Protein AF-A0A177AIR2-F1 (afdb_monomer_lite)

Sequence (170 aa):
MSTPKSEAASSDASSSKVISPISLAHIVFRTANLQRQIDFWTLFLGATVVFQNDIIAFLQYDDEHHRIAFIADASAQPEQGSSKGAGMHHVAFTFASLANLVEAYKQRKAFGVLPTCPDEAREFMQGELFRENPLGTDFDPEELDGKIRSGVEDSVLKKRVEIGPRVSSP

Organism: NCBI:txid655981

Radius of gyration: 24.99 Å; chains: 1; bounding box: 66×73×61 Å

InterPro domains:
  IPR00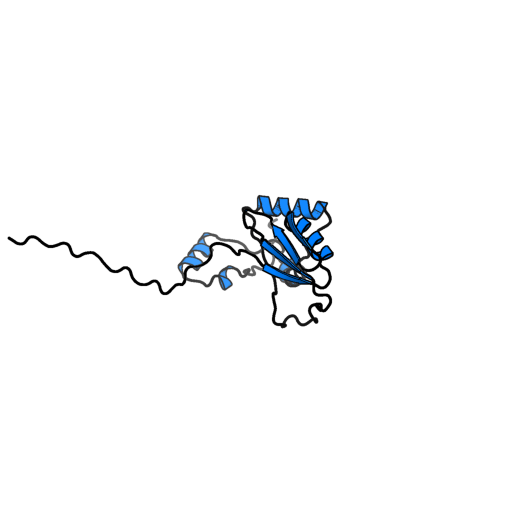4360 Glyoxalase/fosfomycin resistance/dioxygenase domain [PF00903] (24-113)
  IPR029068 Glyoxalase/Bleomycin resistance protein/Dihydroxybiphenyl dioxygenase [G3DSA:3.10.180.10] (13-128)
  IPR029068 Glyoxalase/Bleomycin resistance protein/Dihydroxybiphenyl dioxygenase [SSF54593] (20-118)
  IPR037523 Vicinal oxygen chelate (VOC), core domain [PS51819] (23-151)

Structure (mmCIF, N/CA/C/O backbone):
data_AF-A0A177AIR2-F1
#
_entry.id   AF-A0A177AIR2-F1
#
loop_
_atom_site.group_PDB
_atom_site.id
_atom_site.type_symbol
_atom_site.label_atom_id
_atom_site.label_alt_id
_atom_site.label_comp_id
_atom_site.label_asym_id
_atom_site.label_entity_id
_atom_site.label_seq_id
_atom_site.pdbx_PDB_ins_code
_atom_site.Cartn_x
_atom_site.Cartn_y
_atom_site.Cartn_z
_atom_site.occupancy
_atom_site.B_iso_or_equiv
_atom_site.auth_seq_id
_atom_site.auth_comp_id
_atom_site.auth_asym_id
_atom_site.auth_atom_id
_atom_site.pdbx_PDB_model_num
ATOM 1 N N . MET A 1 1 ? -43.738 56.580 -2.069 1.00 43.94 1 MET A N 1
ATOM 2 C CA . MET A 1 1 ? -43.743 55.170 -1.630 1.00 43.94 1 MET A CA 1
ATOM 3 C C . MET A 1 1 ? -42.571 54.488 -2.303 1.00 43.94 1 MET A C 1
ATOM 5 O O . MET A 1 1 ? -42.504 54.490 -3.525 1.00 43.94 1 MET A O 1
ATOM 9 N N . SER A 1 2 ? -41.607 54.050 -1.502 1.00 40.75 2 SER A N 1
ATOM 10 C CA . SER A 1 2 ? -40.336 53.476 -1.941 1.00 40.75 2 SER A CA 1
ATOM 11 C C . SER A 1 2 ? -40.510 52.008 -2.322 1.00 40.75 2 SER A C 1
ATOM 13 O O . SER A 1 2 ? -41.009 51.224 -1.521 1.00 40.75 2 SER A O 1
ATOM 15 N N . THR A 1 3 ? -40.058 51.624 -3.510 1.00 44.50 3 THR A N 1
ATOM 16 C CA . THR A 1 3 ? -39.737 50.229 -3.840 1.00 44.50 3 THR A CA 1
ATOM 17 C C . THR A 1 3 ? -38.259 49.989 -3.534 1.00 44.50 3 THR A C 1
ATOM 19 O O . THR A 1 3 ? -37.426 50.718 -4.082 1.00 44.50 3 THR A O 1
ATOM 22 N N . PRO A 1 4 ? -37.891 49.009 -2.691 1.00 47.19 4 PRO A N 1
ATOM 23 C CA . PRO A 1 4 ? -36.493 48.673 -2.480 1.00 47.19 4 PRO A CA 1
ATOM 24 C C . PRO A 1 4 ? -35.984 47.906 -3.702 1.00 47.19 4 PRO A C 1
ATOM 26 O O . PRO A 1 4 ? -36.575 46.912 -4.128 1.00 47.19 4 PRO A O 1
ATOM 29 N N . LYS A 1 5 ? -34.886 48.379 -4.293 1.00 46.44 5 LYS A N 1
ATOM 30 C CA . LYS A 1 5 ? -34.134 47.600 -5.273 1.00 46.44 5 LYS A CA 1
ATOM 31 C C . LYS A 1 5 ? -33.276 46.622 -4.475 1.00 46.44 5 LYS A C 1
ATOM 33 O O . LYS A 1 5 ? -32.413 47.051 -3.722 1.00 46.44 5 LYS A O 1
ATOM 38 N N . SER A 1 6 ? -33.603 45.341 -4.621 1.00 46.38 6 SER A N 1
ATOM 39 C CA . SER A 1 6 ? -32.867 44.168 -4.146 1.00 46.38 6 SER A CA 1
ATOM 40 C C . SER A 1 6 ? -31.357 44.414 -4.080 1.00 46.38 6 SER A C 1
ATOM 42 O O . SER A 1 6 ? -30.703 44.502 -5.121 1.00 46.38 6 SER A O 1
ATOM 44 N N . GLU A 1 7 ? -30.807 44.481 -2.869 1.00 44.19 7 GLU A N 1
ATOM 45 C CA . GLU A 1 7 ? -29.386 44.231 -2.644 1.00 44.19 7 GLU A CA 1
ATOM 46 C C . GLU A 1 7 ? -29.102 42.799 -3.100 1.00 44.19 7 GLU A C 1
ATOM 48 O O . GLU A 1 7 ? -29.677 41.838 -2.590 1.00 44.19 7 GLU A O 1
ATOM 53 N N . ALA A 1 8 ? -28.259 42.659 -4.122 1.00 46.94 8 ALA A N 1
ATOM 54 C CA . ALA A 1 8 ? -27.642 41.383 -4.424 1.00 46.94 8 ALA A CA 1
ATOM 55 C C . ALA A 1 8 ? -26.789 41.010 -3.208 1.00 46.94 8 ALA A C 1
ATOM 57 O O . ALA A 1 8 ? -25.821 41.699 -2.878 1.00 46.94 8 ALA A O 1
ATOM 58 N N . ALA A 1 9 ? -27.215 39.962 -2.511 1.00 46.25 9 ALA A N 1
ATOM 59 C CA . ALA A 1 9 ? -26.518 39.428 -1.364 1.00 46.25 9 ALA A CA 1
ATOM 60 C C . ALA A 1 9 ? -25.094 39.015 -1.756 1.00 46.25 9 ALA A C 1
ATOM 62 O O . ALA A 1 9 ? -24.893 38.209 -2.659 1.00 46.25 9 ALA A O 1
ATOM 63 N N . SER A 1 10 ? -24.153 39.606 -1.020 1.00 50.09 10 SER A N 1
ATOM 64 C CA . SER A 1 10 ? -22.951 38.989 -0.466 1.00 50.09 10 SER A CA 1
ATOM 65 C C . SER A 1 10 ? -22.068 38.203 -1.440 1.00 50.09 10 SER A C 1
ATOM 67 O O . SER A 1 10 ? -22.304 37.044 -1.765 1.00 50.09 10 SER A O 1
ATOM 69 N N . SER A 1 11 ? -20.962 38.849 -1.816 1.00 54.94 11 SER A N 1
ATOM 70 C CA . SER A 1 11 ? -19.721 38.177 -2.187 1.00 54.94 11 SER A CA 1
ATOM 71 C C . SER A 1 11 ? -19.320 37.220 -1.063 1.00 54.94 11 SER A C 1
ATOM 73 O O . SER A 1 11 ? -18.864 37.669 -0.005 1.00 54.94 11 SER A O 1
ATOM 75 N N . ASP A 1 12 ? -19.527 35.925 -1.281 1.00 55.97 12 ASP A N 1
ATOM 76 C CA . ASP A 1 12 ? -19.125 34.901 -0.328 1.00 55.97 12 ASP A CA 1
ATOM 77 C C . ASP A 1 12 ? -17.597 34.890 -0.215 1.00 55.97 12 ASP A C 1
ATOM 79 O O . ASP A 1 12 ? -16.869 35.004 -1.209 1.00 55.97 12 ASP A O 1
ATOM 83 N N . ALA A 1 13 ? -17.121 34.872 1.024 1.00 57.19 13 ALA A N 1
ATOM 84 C CA . ALA A 1 13 ? -15.739 35.133 1.372 1.00 57.19 13 ALA A CA 1
ATOM 85 C C . ALA A 1 13 ? -14.808 34.147 0.657 1.00 57.19 13 ALA A C 1
ATOM 87 O O . ALA A 1 13 ? -15.029 32.936 0.666 1.00 57.19 13 ALA A O 1
ATOM 88 N N . SER A 1 14 ? -13.731 34.663 0.062 1.00 61.34 14 SER A N 1
ATOM 89 C CA . SER A 1 14 ? -12.668 33.850 -0.518 1.00 61.34 14 SER A CA 1
ATOM 90 C C . SER A 1 14 ? -12.096 32.923 0.558 1.00 61.34 14 SER A C 1
ATOM 92 O O . SER A 1 14 ? -11.269 33.346 1.371 1.00 61.34 14 SER A O 1
ATOM 94 N N . SER A 1 15 ? -12.549 31.669 0.588 1.00 69.50 15 SER A N 1
ATOM 95 C CA . SER A 1 15 ? -11.932 30.626 1.397 1.00 69.50 15 SER A CA 1
ATOM 96 C C . SER A 1 15 ? -10.448 30.586 1.040 1.00 69.50 15 SER A C 1
ATOM 98 O O . SER A 1 15 ? -10.078 30.250 -0.083 1.00 69.50 15 SER A O 1
ATOM 100 N N . SER A 1 16 ? -9.587 30.960 1.988 1.00 84.75 16 SER A N 1
ATOM 101 C CA . SER A 1 16 ? -8.128 30.889 1.833 1.00 84.75 16 SER A CA 1
ATOM 102 C C . SER A 1 16 ? -7.628 29.445 1.742 1.00 84.75 16 SER A C 1
ATOM 104 O O . SER A 1 16 ? -6.458 29.203 1.440 1.00 84.75 16 SER A O 1
ATOM 106 N N . LYS A 1 17 ? -8.509 28.470 2.001 1.00 89.00 17 LYS A N 1
ATOM 107 C CA . LYS A 1 17 ? -8.205 27.052 1.914 1.00 89.00 17 LYS A CA 1
ATOM 108 C C . LYS A 1 17 ? -8.191 26.614 0.452 1.00 89.00 17 LYS A C 1
ATOM 110 O O . LYS A 1 17 ? -9.225 26.564 -0.211 1.00 89.00 17 LYS A O 1
ATOM 115 N N . VAL A 1 18 ? -7.012 26.204 -0.008 1.00 92.12 18 VAL A N 1
ATOM 116 C CA . VAL A 1 18 ? -6.852 25.463 -1.263 1.00 92.12 18 VAL A CA 1
ATOM 117 C C . VAL A 1 18 ? -7.672 24.169 -1.196 1.00 92.12 18 VAL A C 1
ATOM 119 O O . VAL A 1 18 ? -7.679 23.477 -0.174 1.00 92.12 18 VAL A O 1
ATOM 122 N N . ILE A 1 19 ? -8.372 23.846 -2.284 1.00 94.44 19 ILE A N 1
ATOM 123 C CA . ILE A 1 19 ? -9.214 22.648 -2.394 1.00 94.44 19 ILE A CA 1
ATOM 124 C C . ILE A 1 19 ? -8.370 21.397 -2.116 1.00 94.44 19 ILE A C 1
ATOM 126 O O . ILE A 1 19 ? -7.297 21.216 -2.690 1.00 94.44 19 ILE A O 1
ATOM 130 N N . SER A 1 20 ? -8.853 20.537 -1.220 1.00 95.31 20 SER A N 1
ATOM 131 C CA . SER A 1 20 ? -8.171 19.293 -0.857 1.00 95.31 20 SER A CA 1
ATOM 132 C C . SER A 1 20 ? -8.534 18.163 -1.830 1.00 95.31 20 SER A C 1
ATOM 134 O O . SER A 1 20 ? -9.696 18.071 -2.231 1.00 95.31 20 SER A O 1
ATOM 136 N N . PRO A 1 21 ? -7.586 17.278 -2.189 1.00 94.94 21 PRO A N 1
ATOM 137 C CA . PRO A 1 21 ? -7.915 16.049 -2.901 1.00 94.94 21 PRO A CA 1
ATOM 138 C C . PRO A 1 21 ? -8.759 15.125 -2.011 1.00 94.94 21 PRO A C 1
ATOM 140 O O . PRO A 1 21 ? -8.603 15.116 -0.790 1.00 94.94 21 PRO A O 1
ATOM 143 N N . ILE A 1 22 ? -9.637 14.329 -2.625 1.00 94.69 22 ILE A N 1
ATOM 144 C CA . ILE A 1 22 ? -10.490 13.360 -1.912 1.00 94.69 22 ILE A CA 1
ATOM 145 C C . ILE A 1 22 ? -9.791 12.015 -1.660 1.00 94.69 22 ILE A C 1
ATOM 147 O O . ILE A 1 22 ? -10.200 11.259 -0.784 1.00 94.69 22 ILE A O 1
ATOM 151 N N . SER A 1 23 ? -8.737 11.714 -2.422 1.00 92.31 23 SER A N 1
ATOM 152 C CA . SER A 1 23 ? -7.964 10.473 -2.347 1.00 92.31 23 SER A CA 1
ATOM 153 C C . SER A 1 23 ? -6.558 10.677 -2.909 1.00 92.31 23 SER A C 1
ATOM 155 O O . SER A 1 23 ? -6.333 11.565 -3.733 1.00 92.31 23 SER A O 1
ATOM 157 N N . LEU A 1 24 ? -5.617 9.824 -2.508 1.00 93.69 24 LEU A N 1
ATOM 158 C CA . LEU A 1 24 ? -4.280 9.779 -3.097 1.00 93.69 24 LEU A CA 1
ATOM 159 C C . LEU A 1 24 ? -4.325 9.030 -4.435 1.00 93.69 24 LEU A C 1
ATOM 161 O O . LEU A 1 24 ? -4.705 7.865 -4.455 1.00 93.69 24 LEU A O 1
ATOM 165 N N . ALA A 1 25 ? -3.926 9.676 -5.535 1.00 96.31 25 ALA A N 1
ATOM 166 C CA . ALA A 1 25 ? -3.938 9.057 -6.863 1.00 96.31 25 ALA A CA 1
ATOM 167 C C . ALA A 1 25 ? -2.927 7.907 -6.954 1.00 96.31 25 ALA A C 1
ATOM 169 O O . ALA A 1 25 ? -3.329 6.752 -7.020 1.00 96.31 25 ALA A O 1
ATOM 170 N N . HIS A 1 26 ? -1.627 8.202 -6.890 1.00 97.25 26 HIS A N 1
ATOM 171 C CA . HIS A 1 26 ? -0.591 7.178 -6.959 1.00 97.25 26 HIS A CA 1
ATOM 172 C C . HIS A 1 26 ? 0.671 7.547 -6.183 1.00 97.25 26 HIS A C 1
ATOM 174 O O . HIS A 1 26 ? 0.937 8.713 -5.890 1.00 97.25 26 HIS A O 1
ATOM 180 N N . ILE A 1 27 ? 1.467 6.522 -5.890 1.00 96.56 27 ILE A N 1
ATOM 181 C CA . ILE A 1 27 ? 2.831 6.627 -5.371 1.00 96.56 27 ILE A CA 1
ATOM 182 C C . ILE A 1 27 ? 3.789 5.897 -6.305 1.00 96.56 27 ILE A C 1
ATOM 184 O O . ILE A 1 27 ? 3.445 4.864 -6.880 1.00 96.56 27 ILE A O 1
ATOM 188 N N . VAL A 1 28 ? 5.003 6.421 -6.448 1.00 96.38 28 VAL A N 1
ATOM 189 C CA . VAL A 1 28 ? 6.031 5.831 -7.308 1.00 96.38 28 VAL A CA 1
ATOM 190 C C . VAL A 1 28 ? 7.254 5.511 -6.470 1.00 96.38 28 VAL A C 1
ATOM 192 O O . VAL A 1 28 ? 7.816 6.390 -5.818 1.00 96.38 28 VAL A O 1
ATOM 195 N N . PHE A 1 29 ? 7.681 4.257 -6.511 1.00 93.88 29 PHE A N 1
ATOM 196 C CA . PHE A 1 29 ? 8.910 3.809 -5.877 1.00 93.88 29 PHE A CA 1
ATOM 197 C C . PHE A 1 29 ? 10.003 3.591 -6.911 1.00 93.88 29 PHE A C 1
ATOM 199 O O . PHE A 1 29 ? 9.753 3.331 -8.086 1.00 93.88 29 PHE A O 1
ATOM 206 N N . ARG A 1 30 ? 11.241 3.634 -6.437 1.00 93.62 30 ARG A N 1
ATOM 207 C CA . ARG A 1 30 ? 12.425 3.244 -7.191 1.00 93.62 30 ARG A CA 1
ATOM 208 C C . ARG A 1 30 ? 13.006 1.983 -6.562 1.00 93.62 30 ARG A C 1
ATOM 210 O O . ARG A 1 30 ? 13.060 1.897 -5.338 1.00 93.62 30 ARG A O 1
ATOM 217 N N . THR A 1 31 ? 13.402 1.004 -7.371 1.00 90.62 31 THR A N 1
ATOM 218 C CA . THR A 1 31 ? 13.849 -0.307 -6.875 1.00 90.62 31 THR A CA 1
ATOM 219 C C . THR A 1 31 ? 14.943 -0.921 -7.744 1.00 90.62 31 THR A C 1
ATOM 221 O O . THR A 1 31 ? 14.890 -0.835 -8.969 1.00 90.62 31 THR A O 1
ATOM 224 N N . ALA A 1 32 ? 15.888 -1.616 -7.106 1.00 91.12 32 ALA A N 1
ATOM 225 C CA . ALA A 1 32 ? 16.879 -2.455 -7.782 1.00 91.12 32 ALA A CA 1
ATOM 226 C C . ALA A 1 32 ? 16.324 -3.835 -8.180 1.00 91.12 32 ALA A C 1
ATOM 228 O O . ALA A 1 32 ? 16.965 -4.571 -8.924 1.00 91.12 32 ALA A O 1
ATOM 229 N N . ASN A 1 33 ? 15.134 -4.205 -7.693 1.00 90.19 33 ASN A N 1
ATOM 230 C CA . ASN A 1 33 ? 14.486 -5.476 -8.004 1.00 90.19 33 ASN A CA 1
ATOM 231 C C . ASN A 1 33 ? 13.015 -5.245 -8.374 1.00 90.19 33 ASN A C 1
ATOM 233 O O . ASN A 1 33 ? 12.127 -5.315 -7.522 1.00 90.19 33 ASN A O 1
ATOM 237 N N . LEU A 1 34 ? 12.773 -4.920 -9.648 1.00 92.38 34 LEU A N 1
ATOM 238 C CA . LEU A 1 34 ? 11.448 -4.565 -10.159 1.00 92.38 34 LEU A CA 1
ATOM 239 C C . LEU A 1 34 ? 10.447 -5.717 -10.010 1.00 92.38 34 LEU A C 1
ATOM 241 O O . LEU A 1 34 ? 9.389 -5.524 -9.415 1.00 92.38 34 LEU A O 1
ATOM 245 N N . GLN A 1 35 ? 10.799 -6.918 -10.480 1.00 93.94 35 GLN A N 1
ATOM 246 C CA . GLN A 1 35 ? 9.875 -8.054 -10.471 1.00 93.94 35 GLN A CA 1
ATOM 247 C C . GLN A 1 35 ? 9.447 -8.433 -9.050 1.00 93.94 35 GLN A C 1
ATOM 249 O O . GLN A 1 35 ? 8.261 -8.618 -8.799 1.00 93.94 35 GLN A O 1
ATOM 254 N N . ARG A 1 36 ? 10.378 -8.429 -8.085 1.00 92.19 36 ARG A N 1
ATOM 255 C CA . ARG A 1 36 ? 10.046 -8.700 -6.679 1.00 92.19 36 ARG A CA 1
ATOM 256 C C . ARG A 1 36 ? 9.029 -7.708 -6.115 1.00 92.19 36 ARG A C 1
ATOM 258 O O . ARG A 1 36 ? 8.165 -8.110 -5.338 1.00 92.19 36 ARG A O 1
ATOM 265 N N . GLN A 1 37 ? 9.130 -6.427 -6.477 1.00 94.06 37 GLN A N 1
ATOM 266 C CA . GLN A 1 37 ? 8.144 -5.432 -6.057 1.00 94.06 37 GLN A CA 1
ATOM 267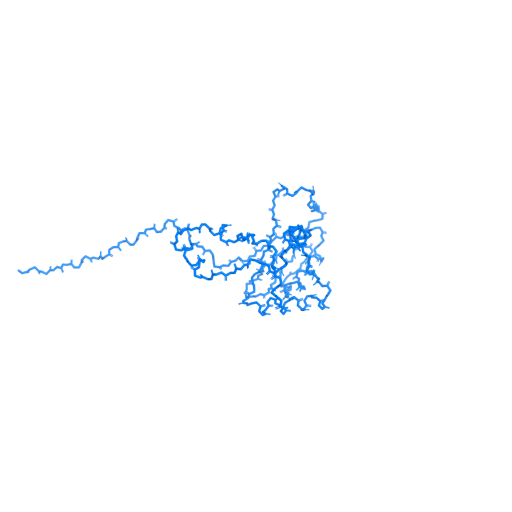 C C . GLN A 1 37 ? 6.788 -5.694 -6.716 1.00 94.06 37 GLN A C 1
ATOM 269 O O . GLN A 1 37 ? 5.774 -5.684 -6.024 1.00 94.06 37 GLN A O 1
ATOM 274 N N . ILE A 1 38 ? 6.763 -5.976 -8.019 1.00 94.62 38 ILE A N 1
ATOM 275 C CA . ILE A 1 38 ? 5.522 -6.287 -8.738 1.00 94.62 38 ILE A CA 1
ATOM 276 C C . ILE A 1 38 ? 4.817 -7.482 -8.093 1.00 94.62 38 ILE A C 1
ATOM 278 O O . ILE A 1 38 ? 3.646 -7.363 -7.736 1.00 94.62 38 ILE A O 1
ATOM 282 N N . ASP A 1 39 ? 5.529 -8.588 -7.876 1.00 92.06 39 ASP A N 1
ATOM 283 C CA . ASP A 1 39 ? 4.968 -9.817 -7.307 1.00 92.06 39 ASP A CA 1
ATOM 284 C C . ASP A 1 39 ? 4.375 -9.566 -5.917 1.00 92.06 39 ASP A C 1
ATOM 286 O O . ASP A 1 39 ? 3.224 -9.918 -5.642 1.00 92.06 39 ASP A O 1
ATOM 290 N N . PHE A 1 40 ? 5.141 -8.900 -5.044 1.00 92.31 40 PHE A N 1
ATOM 291 C CA . PHE A 1 40 ? 4.696 -8.605 -3.688 1.00 92.31 40 PHE A CA 1
ATOM 292 C C . PHE A 1 40 ? 3.469 -7.69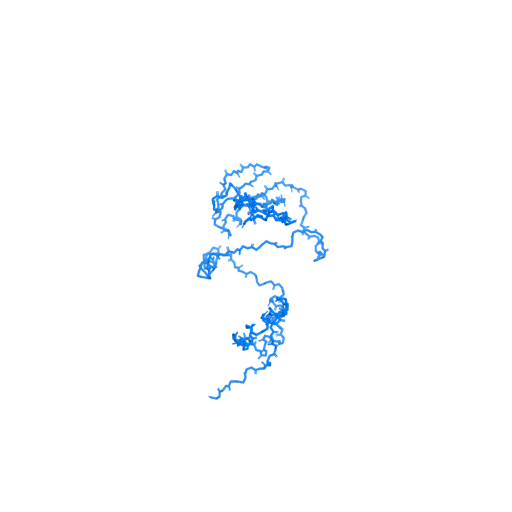3 -3.676 1.00 92.31 40 PHE A C 1
ATOM 294 O O . PHE A 1 40 ? 2.493 -8.008 -3.005 1.00 92.31 40 PHE A O 1
ATOM 301 N N . TRP A 1 41 ? 3.493 -6.571 -4.401 1.00 95.12 41 TRP A N 1
ATOM 302 C CA . TRP A 1 41 ? 2.425 -5.570 -4.332 1.00 95.12 41 TRP A CA 1
ATOM 303 C C . TRP A 1 41 ? 1.151 -6.006 -5.060 1.00 95.12 41 TRP A C 1
ATOM 305 O O . TRP A 1 41 ? 0.056 -5.679 -4.602 1.00 95.12 41 TRP A O 1
ATOM 315 N N . THR A 1 42 ? 1.277 -6.805 -6.121 1.00 96.44 42 THR A N 1
ATOM 316 C CA . THR A 1 42 ? 0.141 -7.469 -6.783 1.00 96.44 42 THR A CA 1
ATOM 317 C C . THR A 1 42 ? -0.583 -8.372 -5.789 1.00 96.44 42 THR A C 1
ATOM 319 O O . THR A 1 42 ? -1.785 -8.225 -5.573 1.00 96.44 42 THR A O 1
ATOM 322 N N . LEU A 1 43 ? 0.156 -9.236 -5.091 1.00 92.44 43 LEU A N 1
ATOM 323 C CA . LEU A 1 43 ? -0.415 -10.139 -4.096 1.00 92.44 43 LEU A CA 1
ATOM 324 C C . LEU A 1 43 ? -0.933 -9.391 -2.860 1.00 92.44 43 LEU A C 1
ATOM 326 O O . LEU A 1 43 ? -2.043 -9.642 -2.392 1.00 92.44 43 LEU A O 1
ATOM 330 N N . PHE A 1 44 ? -0.144 -8.460 -2.324 1.00 93.00 44 PHE A N 1
ATOM 331 C CA . PHE A 1 44 ? -0.456 -7.766 -1.081 1.00 93.00 44 PHE A CA 1
ATOM 332 C C . PHE A 1 44 ? -1.634 -6.807 -1.217 1.00 93.00 44 PHE A C 1
ATOM 334 O O . PHE A 1 44 ? -2.335 -6.608 -0.232 1.00 93.00 44 PHE A O 1
ATOM 341 N N . LEU A 1 45 ? -1.879 -6.205 -2.380 1.00 95.12 45 LEU A N 1
ATOM 342 C CA . LEU A 1 45 ? -3.019 -5.301 -2.575 1.00 95.12 45 LEU A CA 1
ATOM 343 C C . LEU A 1 45 ? -4.182 -5.941 -3.331 1.00 95.12 45 LEU A C 1
ATOM 345 O O . LEU A 1 45 ? -5.233 -5.317 -3.429 1.00 95.12 45 LEU A O 1
ATOM 349 N N . GLY A 1 46 ? -4.018 -7.163 -3.844 1.00 96.31 46 GLY A N 1
ATOM 350 C CA . GLY A 1 46 ? -4.942 -7.696 -4.845 1.00 96.31 46 GLY A CA 1
ATOM 351 C C . GLY A 1 46 ? -4.941 -6.838 -6.112 1.00 96.31 46 GLY A C 1
ATOM 352 O O . GLY A 1 46 ? -5.981 -6.654 -6.736 1.00 96.31 46 GLY A O 1
ATOM 353 N N . ALA A 1 47 ? -3.789 -6.250 -6.443 1.00 97.75 47 ALA A N 1
ATOM 354 C CA . ALA A 1 47 ? -3.645 -5.385 -7.599 1.00 97.75 47 ALA A CA 1
ATOM 355 C C . ALA A 1 47 ? -3.473 -6.202 -8.885 1.00 97.75 47 ALA A C 1
ATOM 357 O O . ALA A 1 47 ? -3.201 -7.399 -8.870 1.00 97.75 47 ALA A O 1
ATOM 358 N N . THR A 1 48 ? -3.605 -5.516 -10.009 1.00 98.19 48 THR A N 1
ATOM 359 C CA . THR A 1 48 ? -3.349 -6.019 -11.354 1.00 98.19 48 THR A CA 1
ATOM 360 C C . THR A 1 48 ? -2.288 -5.149 -12.015 1.00 98.19 48 THR A C 1
ATOM 362 O O . THR A 1 48 ? -2.202 -3.948 -11.750 1.00 98.19 48 THR A O 1
ATOM 365 N N . VAL A 1 49 ? -1.454 -5.756 -12.858 1.00 98.50 49 VAL A N 1
ATOM 366 C CA . VAL A 1 49 ? -0.456 -5.030 -13.649 1.00 98.50 49 VAL A CA 1
ATOM 367 C C . VAL A 1 49 ? -1.134 -4.508 -14.908 1.00 98.50 49 VAL A C 1
ATOM 369 O O . VAL A 1 49 ? -1.584 -5.295 -15.737 1.00 98.50 49 VAL A O 1
ATOM 372 N N . VAL A 1 50 ? -1.193 -3.187 -15.060 1.00 98.25 50 VAL A N 1
ATOM 373 C CA . VAL A 1 50 ? -1.814 -2.543 -16.234 1.00 98.25 50 VAL A CA 1
ATOM 374 C C . VAL A 1 50 ? -0.798 -2.183 -17.310 1.00 98.25 50 VAL A C 1
ATOM 376 O O . VAL A 1 50 ? -1.142 -2.024 -18.478 1.00 98.25 50 VAL A O 1
ATOM 379 N N . PHE A 1 51 ? 0.473 -2.090 -16.927 1.00 98.44 51 PHE A N 1
ATOM 380 C CA . PHE A 1 51 ? 1.596 -1.906 -17.833 1.00 98.44 51 PHE A CA 1
ATOM 381 C C . PHE A 1 51 ? 2.885 -2.348 -17.145 1.00 98.44 51 PHE A C 1
ATOM 383 O O . PHE A 1 51 ? 3.082 -2.077 -15.959 1.00 98.44 51 PHE A O 1
ATOM 390 N N . GLN A 1 52 ? 3.785 -2.971 -17.901 1.00 98.06 52 GLN A N 1
ATOM 391 C CA . GLN A 1 52 ? 5.119 -3.330 -17.439 1.00 98.06 52 GLN A CA 1
ATOM 392 C C . GLN A 1 52 ? 6.096 -3.358 -18.616 1.00 98.06 52 GLN A C 1
ATOM 394 O O . GLN A 1 52 ? 5.793 -3.906 -19.675 1.00 98.06 52 GLN A O 1
ATOM 399 N N . ASN A 1 53 ? 7.286 -2.805 -18.401 1.00 97.81 53 ASN A N 1
ATOM 400 C CA . ASN A 1 53 ? 8.476 -3.038 -19.213 1.00 97.81 53 ASN A CA 1
ATOM 401 C C . ASN A 1 53 ? 9.725 -3.081 -18.308 1.00 97.81 53 ASN A C 1
ATOM 403 O O . ASN A 1 53 ? 9.608 -3.044 -17.083 1.00 97.81 53 ASN A O 1
ATOM 407 N N . ASP A 1 54 ? 10.918 -3.130 -18.902 1.00 95.81 54 ASP A N 1
ATOM 408 C CA . ASP A 1 54 ? 12.186 -3.232 -18.160 1.00 95.81 54 ASP A CA 1
ATOM 409 C C . ASP A 1 54 ? 12.547 -1.974 -17.346 1.00 95.81 54 ASP A C 1
ATOM 411 O O . ASP A 1 54 ? 13.483 -1.998 -16.550 1.00 95.81 54 ASP A O 1
ATOM 415 N N . ILE A 1 55 ? 11.826 -0.867 -17.543 1.00 97.19 55 ILE A N 1
ATOM 416 C CA . ILE A 1 55 ? 12.094 0.432 -16.913 1.00 97.19 55 ILE A CA 1
ATOM 417 C C . ILE A 1 55 ? 11.037 0.762 -15.856 1.00 97.19 55 ILE A C 1
ATOM 419 O O . ILE A 1 55 ? 11.369 1.342 -14.822 1.00 97.19 55 ILE A O 1
ATOM 423 N N . ILE A 1 56 ? 9.766 0.442 -16.104 1.00 98.31 56 ILE A N 1
ATOM 424 C CA . ILE A 1 56 ? 8.649 0.873 -15.265 1.00 98.31 56 ILE A CA 1
ATOM 425 C C . ILE A 1 56 ? 7.497 -0.136 -15.256 1.00 98.31 56 ILE A C 1
ATOM 427 O O . ILE A 1 56 ? 7.215 -0.796 -16.257 1.00 98.31 56 ILE A O 1
ATOM 431 N N . ALA A 1 57 ? 6.793 -0.211 -14.128 1.00 98.50 57 ALA A N 1
ATOM 432 C CA . ALA A 1 57 ? 5.543 -0.952 -13.992 1.00 98.50 57 ALA A CA 1
ATOM 433 C C . ALA A 1 57 ? 4.466 -0.127 -13.281 1.00 98.50 57 ALA A C 1
ATOM 435 O O . ALA A 1 57 ? 4.781 0.639 -12.367 1.00 98.50 57 ALA A O 1
ATOM 436 N N . PHE A 1 58 ? 3.207 -0.323 -13.679 1.00 98.69 58 PHE A N 1
ATOM 437 C CA . PHE A 1 58 ? 2.018 0.320 -13.117 1.00 98.69 58 PHE A CA 1
ATOM 438 C C . PHE A 1 58 ? 1.036 -0.732 -12.593 1.00 98.69 58 PHE A C 1
ATOM 440 O O . PHE A 1 58 ? 0.690 -1.678 -13.304 1.00 98.69 58 PHE A O 1
ATOM 447 N N . LEU A 1 59 ? 0.595 -0.561 -11.345 1.00 98.50 59 LEU A N 1
ATOM 448 C CA . LEU A 1 59 ? -0.312 -1.463 -10.639 1.00 98.50 59 LEU A CA 1
ATOM 449 C C . LEU A 1 59 ? -1.606 -0.730 -10.254 1.00 98.50 59 LEU A C 1
ATOM 451 O O . LEU A 1 59 ? -1.561 0.374 -9.702 1.00 98.50 59 LEU A O 1
ATOM 455 N N . GLN A 1 60 ? -2.746 -1.376 -10.489 1.00 98.25 60 GLN A N 1
ATOM 456 C CA . GLN A 1 60 ? -4.100 -0.871 -10.231 1.00 98.25 60 GLN A CA 1
ATOM 457 C C . GLN A 1 60 ? -4.878 -1.856 -9.345 1.00 98.25 60 GLN A C 1
ATOM 459 O O . GLN A 1 60 ? -4.799 -3.063 -9.564 1.00 98.25 60 GLN A O 1
ATOM 464 N N . TYR A 1 61 ? -5.642 -1.360 -8.366 1.00 96.81 61 TYR A N 1
ATOM 465 C CA . TYR A 1 61 ? -6.529 -2.186 -7.521 1.00 96.81 61 TYR A CA 1
ATOM 466 C C . TYR A 1 61 ? -7.955 -1.620 -7.362 1.00 96.81 61 TYR A C 1
ATOM 468 O O . TYR A 1 61 ? -8.769 -2.209 -6.656 1.00 96.81 61 TYR A O 1
ATOM 476 N N . ASP A 1 62 ? -8.260 -0.483 -7.991 1.00 95.44 62 ASP A N 1
ATOM 477 C CA . ASP A 1 62 ? -9.584 0.153 -8.038 1.00 95.44 62 ASP A CA 1
ATOM 478 C C . ASP A 1 62 ? -9.746 0.943 -9.350 1.00 95.44 62 ASP A C 1
ATOM 480 O O . ASP A 1 62 ? -9.035 0.653 -10.303 1.00 95.44 62 ASP A O 1
ATOM 484 N N . ASP A 1 63 ? -10.663 1.910 -9.433 1.00 94.94 63 ASP A N 1
ATOM 485 C CA . ASP A 1 63 ? -10.998 2.617 -10.682 1.00 94.94 63 ASP A CA 1
ATOM 486 C C . ASP A 1 63 ? -9.956 3.659 -11.143 1.00 94.94 63 ASP A C 1
ATOM 488 O O . ASP A 1 63 ? -10.091 4.228 -12.227 1.00 94.94 63 ASP A O 1
ATOM 492 N N . GLU A 1 64 ? -8.921 3.941 -10.345 1.00 97.00 64 GLU A N 1
ATOM 493 C CA . GLU A 1 64 ? -7.856 4.869 -10.740 1.00 97.00 64 GLU A CA 1
ATOM 494 C C . GLU A 1 64 ? -6.920 4.233 -11.777 1.00 97.00 64 GLU A C 1
ATOM 496 O O . GLU A 1 64 ? -6.614 3.045 -11.688 1.00 97.00 64 GLU A O 1
ATOM 501 N N . HIS A 1 65 ? -6.389 5.026 -12.720 1.00 95.44 65 HIS A N 1
ATOM 502 C CA . HIS A 1 65 ? -5.529 4.522 -13.810 1.00 95.44 65 HIS A CA 1
ATOM 503 C C . HIS A 1 65 ? -4.374 3.637 -13.305 1.00 95.44 65 HIS A C 1
ATOM 505 O O . HIS A 1 65 ? -3.970 2.682 -13.961 1.00 95.44 65 HIS A O 1
ATOM 511 N N . HIS A 1 66 ? -3.802 3.992 -12.153 1.00 98.31 66 HIS A N 1
ATOM 512 C CA . HIS A 1 66 ? -2.887 3.169 -11.363 1.00 98.31 66 HIS A CA 1
ATOM 513 C C . HIS A 1 66 ? -2.755 3.779 -9.964 1.00 98.31 66 HIS A C 1
ATOM 515 O O . HIS A 1 66 ? -2.899 4.988 -9.797 1.00 98.31 66 HIS A O 1
ATOM 521 N N . ARG A 1 67 ? -2.436 2.956 -8.964 1.00 97.75 67 ARG A N 1
ATOM 522 C CA . ARG A 1 67 ? -2.231 3.382 -7.569 1.00 97.75 67 ARG A CA 1
ATOM 523 C C . ARG A 1 67 ? -0.770 3.303 -7.139 1.00 97.75 67 ARG A C 1
ATOM 525 O O . ARG A 1 67 ? -0.327 4.086 -6.302 1.00 97.75 67 ARG A O 1
ATOM 532 N N . ILE A 1 68 ? -0.009 2.364 -7.699 1.00 97.69 68 ILE A N 1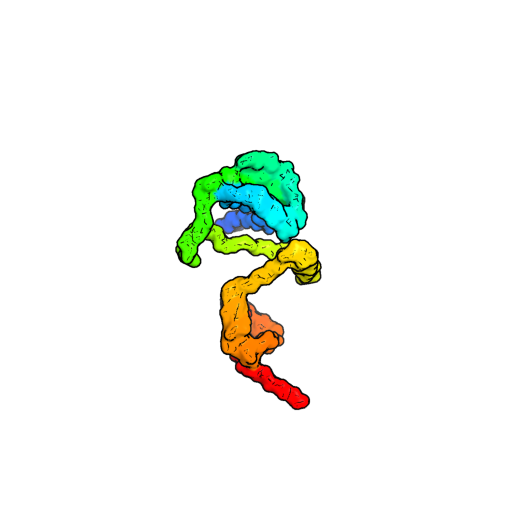
ATOM 533 C CA . ILE A 1 68 ? 1.413 2.194 -7.390 1.00 97.69 68 ILE A CA 1
ATOM 534 C C . ILE A 1 68 ? 2.199 2.034 -8.683 1.00 97.69 68 ILE A C 1
ATOM 536 O O . ILE A 1 68 ? 1.769 1.331 -9.596 1.00 97.69 68 ILE A O 1
ATOM 540 N N . ALA A 1 69 ? 3.366 2.667 -8.743 1.00 98.12 69 ALA A N 1
ATOM 541 C CA . ALA A 1 69 ? 4.332 2.464 -9.806 1.00 98.12 69 ALA A CA 1
ATOM 542 C C . ALA A 1 69 ? 5.719 2.123 -9.257 1.00 98.12 69 ALA A C 1
ATOM 544 O O . ALA A 1 69 ? 6.087 2.523 -8.149 1.00 98.12 69 ALA A O 1
ATOM 545 N N . PHE A 1 70 ? 6.509 1.427 -10.069 1.00 97.88 70 PHE A N 1
ATOM 546 C CA . PHE A 1 70 ? 7.898 1.094 -9.765 1.00 97.88 70 PHE A CA 1
ATOM 547 C C . PHE A 1 70 ? 8.794 1.459 -10.936 1.00 97.88 70 PHE A C 1
ATOM 549 O O . PHE A 1 70 ? 8.544 1.005 -12.044 1.00 97.88 70 PHE A O 1
ATOM 556 N N . ILE A 1 71 ? 9.848 2.230 -10.675 1.00 97.81 71 ILE A N 1
ATOM 557 C CA . ILE A 1 71 ? 10.935 2.510 -11.615 1.00 97.81 71 ILE A CA 1
ATOM 558 C C . ILE A 1 71 ? 12.095 1.562 -11.301 1.00 97.81 71 ILE A C 1
ATOM 560 O O . ILE A 1 71 ? 12.571 1.519 -10.160 1.00 97.81 71 ILE A O 1
ATOM 564 N N . ALA A 1 72 ? 12.556 0.825 -12.309 1.00 96.88 72 ALA A N 1
ATOM 565 C CA . ALA A 1 72 ? 13.758 0.012 -12.227 1.00 96.88 72 ALA A CA 1
ATOM 566 C C . ALA A 1 72 ? 14.998 0.911 -12.214 1.00 96.88 72 ALA A C 1
ATOM 568 O O . ALA A 1 72 ? 15.253 1.675 -13.144 1.00 96.88 72 ALA A O 1
ATOM 569 N N . ASP A 1 73 ? 15.781 0.802 -11.149 1.00 95.50 73 ASP A N 1
ATOM 570 C CA . ASP A 1 73 ? 17.074 1.455 -11.016 1.00 95.50 73 ASP A CA 1
ATOM 571 C C . ASP A 1 73 ? 18.034 0.494 -10.319 1.00 95.50 73 ASP A C 1
ATOM 573 O O . ASP A 1 73 ? 17.973 0.297 -9.105 1.00 95.50 73 ASP A O 1
ATOM 577 N N . ALA A 1 74 ? 18.941 -0.099 -11.095 1.00 92.38 74 ALA A N 1
ATOM 578 C CA . ALA A 1 74 ? 19.944 -1.030 -10.585 1.00 92.38 74 ALA A CA 1
ATOM 579 C C . ALA A 1 74 ? 20.905 -0.391 -9.564 1.00 92.38 74 ALA A C 1
ATOM 581 O O . ALA A 1 74 ? 21.572 -1.111 -8.824 1.00 92.38 74 ALA A O 1
ATOM 582 N N . SER A 1 75 ? 20.980 0.944 -9.508 1.00 93.44 75 SER A N 1
ATOM 583 C CA . SER A 1 75 ? 21.788 1.672 -8.528 1.00 93.44 75 SER A CA 1
ATOM 584 C C . SER A 1 75 ? 21.051 1.970 -7.219 1.00 93.44 75 SER A C 1
ATOM 586 O O . SER A 1 75 ? 21.686 2.436 -6.270 1.00 93.44 75 SER A O 1
ATOM 588 N N . ALA A 1 76 ? 19.744 1.687 -7.130 1.00 87.56 76 ALA A N 1
ATOM 589 C CA . ALA A 1 76 ? 18.962 1.927 -5.923 1.00 87.56 76 ALA A CA 1
ATOM 590 C C . ALA A 1 76 ? 19.539 1.145 -4.735 1.00 87.56 76 ALA A C 1
ATOM 592 O O . ALA A 1 76 ? 19.651 -0.080 -4.761 1.00 87.56 76 ALA A O 1
ATOM 593 N N . GLN A 1 77 ? 19.901 1.876 -3.684 1.00 80.94 77 GLN A N 1
ATOM 594 C CA . GLN A 1 77 ? 20.466 1.309 -2.466 1.00 80.94 77 GLN A CA 1
ATOM 595 C C . GLN A 1 77 ? 19.358 1.043 -1.438 1.00 80.94 77 GLN A C 1
ATOM 597 O O . GLN A 1 77 ? 18.383 1.799 -1.394 1.00 80.94 77 GLN A O 1
ATOM 602 N N . PRO A 1 78 ? 19.490 0.001 -0.597 1.00 71.06 78 PRO A N 1
ATOM 603 C CA . PRO A 1 78 ? 18.609 -0.169 0.550 1.00 71.06 78 PRO A CA 1
ATOM 604 C C . PRO A 1 78 ? 18.758 1.013 1.514 1.00 71.06 78 PRO A C 1
ATOM 606 O O . PRO A 1 78 ? 19.782 1.703 1.522 1.00 71.06 78 PRO A O 1
ATOM 609 N N . GLU A 1 79 ? 17.745 1.227 2.352 1.00 65.69 79 GLU A N 1
ATOM 610 C CA . GLU A 1 79 ? 17.830 2.203 3.435 1.00 65.69 79 GLU A CA 1
ATOM 611 C C . GLU A 1 79 ? 19.058 1.897 4.308 1.00 65.69 79 GLU A C 1
ATOM 613 O O . GLU A 1 79 ? 19.204 0.795 4.839 1.00 65.69 79 GLU A O 1
ATOM 618 N N . GLN A 1 80 ? 19.973 2.862 4.437 1.00 64.81 80 GLN A N 1
ATOM 619 C CA . GLN A 1 80 ? 21.259 2.686 5.124 1.00 64.81 80 GLN A CA 1
ATOM 620 C C . GLN A 1 80 ? 21.129 2.795 6.657 1.00 64.81 80 GLN A C 1
ATOM 622 O O . GLN A 1 80 ? 21.924 3.457 7.319 1.00 64.81 80 GLN A O 1
ATOM 627 N N . GLY A 1 81 ? 20.117 2.133 7.227 1.00 53.56 81 GLY A N 1
ATOM 628 C CA . GLY A 1 81 ? 20.042 1.786 8.649 1.00 53.56 81 GLY A CA 1
ATOM 629 C C . GLY A 1 81 ? 19.858 2.930 9.649 1.00 53.56 81 GLY A C 1
ATOM 630 O O . GLY A 1 81 ? 19.997 2.694 10.847 1.00 53.56 81 GLY A O 1
ATOM 631 N N . SER A 1 82 ? 19.543 4.154 9.216 1.00 59.03 82 SER A N 1
ATOM 632 C CA . SER A 1 82 ? 19.217 5.238 10.144 1.00 59.03 82 SER A CA 1
ATOM 633 C C . SER A 1 82 ? 17.720 5.531 10.109 1.00 59.03 82 SER A C 1
ATOM 635 O O . SER A 1 82 ? 17.247 6.151 9.162 1.00 59.03 82 SER A O 1
ATOM 637 N N . SER A 1 83 ? 17.004 5.216 11.191 1.00 60.16 83 SER A N 1
ATOM 638 C CA . SER A 1 83 ? 15.581 5.557 11.409 1.00 60.16 83 SER A CA 1
ATOM 639 C C . SER A 1 83 ? 15.274 7.067 11.419 1.00 60.16 83 SER A C 1
ATOM 641 O O . SER A 1 83 ? 14.155 7.489 11.691 1.00 60.16 83 SER A O 1
ATOM 643 N N . LYS A 1 84 ? 16.281 7.903 11.148 1.00 66.50 84 LYS A N 1
ATOM 644 C CA . LYS A 1 84 ? 16.212 9.366 11.056 1.00 66.50 84 LYS A CA 1
ATOM 645 C C . LYS A 1 84 ? 16.520 9.885 9.646 1.00 66.50 84 LYS A C 1
ATOM 647 O O . LYS A 1 84 ? 16.704 11.088 9.471 1.00 66.50 84 LYS A O 1
ATOM 652 N N . GLY A 1 85 ? 16.638 8.996 8.659 1.00 68.38 85 GLY A N 1
ATOM 653 C CA . GLY A 1 85 ? 16.851 9.377 7.266 1.00 68.38 85 GLY A CA 1
ATOM 654 C C . GLY A 1 85 ? 15.636 10.109 6.693 1.00 68.38 85 GLY A C 1
ATOM 655 O O . GLY A 1 85 ? 14.495 9.804 7.032 1.00 68.38 85 GLY A O 1
ATOM 656 N N . ALA A 1 86 ? 15.868 11.080 5.809 1.00 74.00 86 ALA A N 1
ATOM 657 C CA . ALA A 1 86 ? 14.790 11.672 5.022 1.00 74.00 86 ALA A CA 1
ATOM 658 C C . ALA A 1 86 ? 14.291 10.657 3.975 1.00 74.00 86 ALA A C 1
ATOM 660 O O . ALA A 1 86 ? 15.100 10.048 3.276 1.00 74.00 86 ALA A O 1
ATOM 661 N N . GLY A 1 87 ? 12.971 10.488 3.845 1.00 81.44 87 GLY A N 1
ATOM 662 C CA . GLY A 1 87 ? 12.369 9.537 2.907 1.00 81.44 87 GLY A CA 1
ATOM 663 C C . GLY A 1 87 ? 10.898 9.237 3.202 1.00 81.44 87 GLY A C 1
ATOM 664 O O . GLY A 1 87 ? 10.278 9.876 4.052 1.00 81.44 87 GLY A O 1
ATOM 665 N N . MET A 1 88 ? 10.332 8.261 2.488 1.00 83.31 88 MET A N 1
ATOM 666 C CA . MET A 1 88 ? 8.990 7.738 2.760 1.00 83.31 88 MET A CA 1
ATOM 667 C C . MET A 1 88 ? 9.071 6.701 3.883 1.00 83.31 88 MET A C 1
ATOM 669 O O . MET A 1 88 ? 9.618 5.625 3.672 1.00 83.31 88 MET A O 1
ATOM 673 N N . HIS A 1 89 ? 8.510 7.010 5.053 1.00 79.00 89 HIS A N 1
ATOM 674 C CA . HIS A 1 89 ? 8.548 6.097 6.199 1.00 79.00 89 HIS A CA 1
ATOM 675 C C . HIS A 1 89 ? 7.509 4.972 6.094 1.00 79.00 89 HIS A C 1
ATOM 677 O O . HIS A 1 89 ? 7.795 3.820 6.407 1.00 79.00 89 HIS A O 1
ATOM 683 N N . HIS A 1 90 ? 6.272 5.287 5.708 1.00 83.88 90 HIS A N 1
ATOM 684 C CA . HIS A 1 90 ? 5.211 4.292 5.571 1.00 83.88 90 HIS A CA 1
ATOM 685 C C . HIS A 1 90 ? 4.117 4.771 4.617 1.00 83.88 90 HIS A C 1
ATOM 687 O O . HIS A 1 90 ? 3.933 5.966 4.399 1.00 83.88 90 HIS A O 1
ATOM 693 N N . VAL A 1 91 ? 3.359 3.812 4.088 1.00 88.06 91 VAL A N 1
ATOM 694 C CA . VAL A 1 91 ? 2.104 4.047 3.373 1.00 88.06 91 VAL A CA 1
ATOM 695 C C . VAL A 1 91 ? 1.052 3.164 4.022 1.00 88.06 91 VAL A C 1
ATOM 697 O O . VAL A 1 91 ? 1.261 1.961 4.177 1.00 88.06 91 VAL A O 1
ATOM 700 N N . ALA A 1 92 ? -0.064 3.767 4.420 1.00 88.81 92 ALA A N 1
ATOM 701 C CA . ALA A 1 92 ? -1.174 3.068 5.048 1.00 88.81 92 ALA A CA 1
ATOM 702 C C . ALA A 1 92 ? -2.382 3.041 4.110 1.00 88.81 92 ALA A C 1
ATOM 704 O O . ALA A 1 92 ? -2.682 4.024 3.432 1.00 88.81 92 ALA A O 1
ATOM 705 N N . PHE A 1 93 ? -3.088 1.913 4.103 1.00 91.19 93 PHE A N 1
ATOM 706 C CA . PHE A 1 93 ? -4.291 1.706 3.304 1.00 91.19 93 PHE A CA 1
ATOM 707 C C . PHE A 1 93 ? -5.484 1.518 4.230 1.00 91.19 93 PHE A C 1
ATOM 709 O O . PHE A 1 93 ? -5.387 0.852 5.261 1.00 91.19 93 PHE A O 1
ATOM 716 N N . THR A 1 94 ? -6.615 2.097 3.844 1.00 91.88 94 THR A N 1
ATOM 717 C CA . THR A 1 94 ? -7.878 1.944 4.567 1.00 91.88 94 THR A CA 1
ATOM 718 C C . THR A 1 94 ? -8.764 0.956 3.824 1.00 91.88 94 THR A C 1
ATOM 720 O O . THR A 1 94 ? -8.886 1.025 2.604 1.00 91.88 94 THR A O 1
ATOM 723 N N . PHE A 1 95 ? -9.406 0.051 4.561 1.00 91.12 95 PHE A N 1
ATOM 724 C CA . PHE A 1 95 ? -10.479 -0.787 4.032 1.00 91.12 95 PHE A CA 1
ATOM 725 C C . PHE A 1 95 ? -11.836 -0.165 4.353 1.00 91.12 95 PHE A C 1
ATOM 727 O O . PHE A 1 95 ? -12.001 0.474 5.388 1.00 91.12 95 PHE A O 1
ATOM 734 N N . ALA A 1 96 ? -12.830 -0.419 3.500 1.00 92.56 96 ALA A N 1
ATOM 735 C CA . ALA A 1 96 ? -14.192 0.086 3.686 1.00 92.56 96 ALA A CA 1
ATOM 736 C C . ALA A 1 96 ? -14.863 -0.385 4.995 1.00 92.56 96 ALA A C 1
ATOM 738 O O . ALA A 1 96 ? -15.830 0.223 5.444 1.00 92.56 96 ALA A O 1
ATOM 739 N N . SER A 1 97 ? -14.383 -1.477 5.602 1.00 90.50 97 SER A N 1
ATOM 740 C CA . SER A 1 97 ? -14.895 -1.997 6.871 1.00 90.50 97 SER A CA 1
ATOM 741 C C . SER A 1 97 ? -13.858 -2.857 7.601 1.00 90.50 97 SER A C 1
ATOM 743 O O . SER A 1 97 ? -12.920 -3.385 6.996 1.00 90.50 97 SER A O 1
ATOM 745 N N . LEU A 1 98 ? -14.070 -3.069 8.904 1.00 84.12 98 LEU A N 1
ATOM 746 C CA . LEU A 1 98 ? -13.271 -4.008 9.697 1.00 84.12 98 LEU A CA 1
ATOM 747 C C . LEU A 1 98 ? -13.410 -5.454 9.191 1.00 84.12 98 LEU A C 1
ATOM 749 O O . LEU A 1 98 ? -12.434 -6.199 9.188 1.00 84.12 98 LEU A O 1
ATOM 753 N N . ALA A 1 99 ? -14.598 -5.842 8.717 1.00 87.69 99 ALA A N 1
ATOM 754 C CA . ALA A 1 99 ? -14.816 -7.159 8.123 1.00 87.69 99 ALA A CA 1
ATOM 755 C C . ALA A 1 99 ? -13.914 -7.369 6.893 1.00 87.69 99 ALA A C 1
ATOM 757 O O . ALA A 1 99 ? -13.259 -8.406 6.788 1.00 87.69 99 ALA A O 1
ATOM 758 N N . ASN A 1 100 ? -13.798 -6.352 6.028 1.00 89.19 100 ASN A N 1
ATOM 759 C CA . ASN A 1 100 ? -12.906 -6.392 4.869 1.00 89.19 100 ASN A CA 1
ATOM 760 C C . ASN A 1 100 ? -11.434 -6.470 5.286 1.00 89.19 100 ASN A C 1
ATOM 762 O O . ASN A 1 100 ? -10.678 -7.206 4.662 1.00 89.19 100 ASN A O 1
ATOM 766 N N . LEU A 1 101 ? -11.028 -5.772 6.352 1.00 87.25 101 LEU A N 1
ATOM 767 C CA . LEU A 1 101 ? -9.666 -5.864 6.889 1.00 87.25 101 LEU A CA 1
ATOM 768 C C . LEU A 1 101 ? -9.337 -7.278 7.408 1.00 87.25 101 LEU A C 1
ATOM 770 O O . LEU A 1 101 ? -8.261 -7.811 7.134 1.00 87.25 101 LEU A O 1
ATOM 774 N N . VAL A 1 102 ? -10.257 -7.910 8.142 1.00 86.31 102 VAL A N 1
ATOM 775 C CA . VAL A 1 102 ? -10.062 -9.276 8.661 1.00 86.31 102 VAL A CA 1
ATOM 776 C C . VAL A 1 102 ? -10.009 -10.296 7.524 1.00 86.31 102 VAL A C 1
ATOM 778 O O . VAL A 1 102 ? -9.176 -11.204 7.549 1.00 86.31 102 VAL A O 1
ATOM 781 N N . GLU A 1 103 ? -10.867 -10.149 6.517 1.00 90.38 103 GLU A N 1
ATOM 782 C CA . GLU A 1 103 ? -10.862 -11.019 5.340 1.00 90.38 103 GLU A CA 1
ATOM 783 C C . GLU A 1 103 ? -9.570 -10.857 4.528 1.00 90.38 103 GLU A C 1
ATOM 785 O O . GLU A 1 103 ? -8.893 -11.838 4.215 1.00 90.38 103 GLU A O 1
ATOM 790 N N . ALA A 1 104 ? -9.145 -9.612 4.312 1.00 90.69 104 ALA A N 1
ATOM 791 C CA . ALA A 1 104 ? -7.866 -9.264 3.713 1.00 90.69 104 ALA A CA 1
ATOM 792 C C . ALA A 1 104 ? -6.677 -9.946 4.421 1.00 90.69 104 ALA A C 1
ATOM 794 O O . ALA A 1 104 ? -5.777 -10.472 3.755 1.00 90.69 104 ALA A O 1
ATOM 795 N N . TYR A 1 105 ? -6.674 -9.976 5.756 1.00 87.81 105 TYR A N 1
ATOM 796 C CA . TYR A 1 105 ? -5.666 -10.695 6.537 1.00 87.81 105 TYR A CA 1
ATOM 797 C C . TYR A 1 105 ? -5.695 -12.207 6.277 1.00 87.81 105 TYR A C 1
ATOM 799 O O . TYR A 1 105 ? -4.647 -12.799 6.017 1.00 87.81 105 TYR A O 1
ATOM 807 N N . LYS A 1 106 ? -6.874 -12.844 6.325 1.00 87.75 106 LYS A N 1
ATOM 808 C CA . LYS A 1 106 ? -7.008 -14.297 6.116 1.00 87.75 106 LYS A CA 1
ATOM 809 C C . LYS A 1 106 ? -6.493 -14.720 4.742 1.00 87.75 106 LYS A C 1
ATOM 811 O O . LYS A 1 106 ? -5.749 -15.695 4.653 1.00 87.75 106 LYS A O 1
ATOM 816 N N . GLN A 1 107 ? -6.839 -13.960 3.704 1.00 93.56 107 GLN A N 1
ATOM 817 C CA . GLN A 1 107 ? -6.383 -14.198 2.335 1.00 93.56 107 GLN A CA 1
ATOM 818 C C . GLN A 1 107 ? -4.854 -14.119 2.240 1.00 93.56 107 GLN A C 1
ATOM 820 O O . GLN A 1 107 ? -4.213 -15.073 1.810 1.00 93.56 107 GLN A O 1
ATOM 825 N N . ARG A 1 108 ? -4.247 -13.030 2.732 1.00 92.25 108 ARG A N 1
ATOM 826 C CA . ARG A 1 108 ? -2.782 -12.844 2.729 1.00 92.25 108 ARG A CA 1
ATOM 827 C C . ARG A 1 108 ? -2.061 -13.939 3.516 1.00 92.25 108 ARG A C 1
ATOM 829 O O . ARG A 1 108 ? -1.078 -14.492 3.030 1.00 92.25 108 ARG A O 1
ATOM 836 N N . LYS A 1 109 ? -2.600 -14.323 4.677 1.00 85.19 109 LYS A N 1
ATOM 837 C CA . LYS A 1 109 ? -2.084 -15.432 5.488 1.00 85.19 109 LYS A CA 1
ATOM 838 C C . LYS A 1 109 ? -2.095 -16.758 4.728 1.00 85.19 109 LYS A C 1
ATOM 840 O O . LYS A 1 109 ? -1.119 -17.498 4.820 1.00 85.19 109 LYS A O 1
ATOM 845 N N . ALA A 1 110 ? -3.160 -17.059 3.983 1.00 90.44 110 ALA A N 1
ATOM 846 C CA . ALA A 1 110 ? -3.239 -18.272 3.166 1.00 90.44 110 ALA A CA 1
ATOM 847 C C . ALA A 1 110 ? -2.171 -18.304 2.056 1.00 90.44 110 ALA A C 1
ATOM 849 O O . ALA A 1 110 ? -1.692 -19.377 1.703 1.00 90.44 110 ALA A O 1
ATOM 850 N N . PHE A 1 111 ? -1.738 -17.135 1.576 1.00 89.94 111 PHE A N 1
ATOM 851 C CA . PHE A 1 111 ? -0.623 -16.982 0.636 1.00 89.94 111 PHE A CA 1
ATOM 852 C C . PHE A 1 111 ? 0.757 -16.846 1.307 1.00 89.94 111 PHE A C 1
ATOM 854 O O . PHE A 1 111 ? 1.737 -16.516 0.644 1.00 89.94 111 PHE A O 1
ATOM 861 N N . GLY A 1 112 ? 0.861 -17.083 2.618 1.00 86.38 112 GLY A N 1
ATOM 862 C CA . GLY A 1 112 ? 2.126 -17.010 3.355 1.00 86.38 112 GLY A CA 1
ATOM 863 C C . GLY A 1 112 ? 2.600 -15.590 3.687 1.00 86.38 112 GLY A C 1
ATOM 864 O O . GLY A 1 112 ? 3.690 -15.430 4.233 1.00 86.38 112 GLY A O 1
ATOM 865 N N . VAL A 1 113 ? 1.793 -14.558 3.420 1.00 82.94 113 VAL A N 1
ATOM 866 C CA . VAL A 1 113 ? 2.082 -13.180 3.835 1.00 82.94 113 VAL A CA 1
ATOM 867 C C . VAL A 1 113 ? 1.510 -12.947 5.225 1.00 82.94 113 VAL A C 1
ATOM 869 O O . VAL A 1 113 ? 0.308 -12.747 5.412 1.00 82.94 113 VAL A O 1
ATOM 872 N N . LEU A 1 114 ? 2.393 -12.999 6.218 1.00 77.88 114 LEU A N 1
ATOM 873 C CA . LEU A 1 114 ? 2.049 -12.781 7.616 1.00 77.88 114 LEU A CA 1
ATOM 874 C C . LEU A 1 114 ? 2.300 -11.322 8.009 1.00 77.88 114 LEU A C 1
ATOM 876 O O . LEU A 1 114 ? 3.300 -10.743 7.584 1.00 77.88 114 LEU A O 1
ATOM 880 N N . PRO A 1 115 ? 1.427 -10.724 8.837 1.00 74.50 115 PRO A N 1
ATOM 881 C CA . PRO A 1 115 ? 1.696 -9.414 9.394 1.00 74.50 115 PRO A CA 1
ATOM 882 C C . PRO A 1 115 ? 2.948 -9.492 10.264 1.00 74.50 115 PRO A C 1
ATOM 884 O O . PRO A 1 115 ? 3.052 -10.336 11.157 1.00 74.50 115 PRO A O 1
ATOM 887 N N . THR A 1 116 ? 3.883 -8.583 10.024 1.00 63.41 116 THR A N 1
ATOM 888 C CA . THR A 1 116 ? 4.925 -8.277 10.993 1.00 63.41 116 THR A CA 1
ATOM 889 C C . THR A 1 116 ? 4.361 -7.252 11.956 1.00 63.41 116 THR A C 1
ATOM 891 O O . THR A 1 116 ? 3.835 -6.215 11.556 1.00 63.41 116 THR A O 1
ATOM 894 N N . CYS A 1 117 ? 4.454 -7.561 13.235 1.00 57.31 117 CYS A N 1
ATOM 895 C CA . CYS A 1 117 ? 4.234 -6.589 14.283 1.00 57.31 117 CYS A CA 1
ATOM 896 C C . CYS A 1 117 ? 5.314 -5.487 14.141 1.00 57.31 117 CYS A C 1
ATOM 898 O O . CYS A 1 117 ? 6.495 -5.842 14.083 1.00 57.31 117 CYS A O 1
ATOM 900 N N . PRO A 1 118 ? 4.941 -4.193 14.005 1.00 59.22 118 PRO A N 1
ATOM 901 C CA . PRO A 1 118 ? 5.909 -3.098 14.036 1.00 59.22 118 PRO A CA 1
ATOM 902 C C . PRO A 1 118 ? 6.752 -3.184 15.305 1.00 59.22 118 PRO A C 1
ATOM 904 O O . PRO A 1 118 ? 6.226 -3.577 16.344 1.00 59.22 118 PRO A O 1
ATOM 907 N N . ASP A 1 119 ? 8.023 -2.792 15.256 1.00 59.75 119 ASP A N 1
ATOM 908 C CA . ASP A 1 119 ? 8.888 -2.853 16.439 1.00 59.75 119 ASP A CA 1
ATOM 909 C C . ASP A 1 119 ? 8.281 -2.126 17.643 1.00 59.75 119 ASP A C 1
ATOM 911 O O . ASP A 1 119 ? 8.308 -2.669 18.737 1.00 59.75 119 ASP A O 1
ATOM 915 N N . GLU A 1 120 ? 7.586 -1.008 17.433 1.00 52.78 120 GLU A N 1
ATOM 916 C CA . GLU A 1 120 ? 6.842 -0.297 18.484 1.00 52.78 120 GLU A CA 1
ATOM 917 C C . GLU A 1 120 ? 5.708 -1.140 19.099 1.00 52.78 120 GLU A C 1
ATOM 919 O O . GLU A 1 120 ? 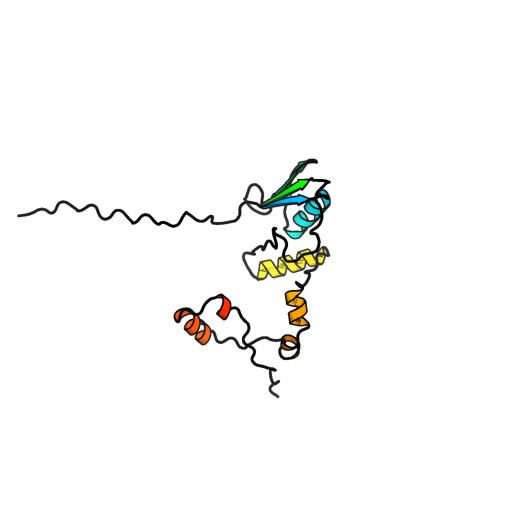5.506 -1.146 20.312 1.00 52.78 120 GLU A O 1
ATOM 924 N N . ALA A 1 121 ? 4.976 -1.905 18.282 1.00 57.09 121 ALA A N 1
ATOM 925 C CA . ALA A 1 121 ? 3.952 -2.826 18.774 1.00 57.09 121 ALA A CA 1
ATOM 926 C C . ALA A 1 121 ? 4.580 -4.051 19.458 1.00 57.09 121 ALA A C 1
ATOM 928 O O . ALA A 1 121 ? 3.987 -4.614 20.378 1.00 57.09 121 ALA A O 1
ATOM 929 N N . ARG A 1 122 ? 5.783 -4.462 19.035 1.00 58.53 122 ARG A N 1
ATOM 930 C CA . ARG A 1 122 ? 6.541 -5.569 19.631 1.00 58.53 122 ARG A CA 1
ATOM 931 C C . ARG A 1 122 ? 7.058 -5.156 20.994 1.00 58.53 122 ARG A C 1
ATOM 933 O O . ARG A 1 122 ? 6.853 -5.893 21.948 1.00 58.53 122 ARG A O 1
ATOM 940 N N . GLU A 1 123 ? 7.667 -3.982 21.072 1.00 63.78 123 GLU A N 1
ATOM 941 C CA . GLU A 1 123 ? 8.121 -3.341 22.300 1.00 63.78 123 GLU A CA 1
ATOM 942 C C . GLU A 1 123 ? 6.954 -3.145 23.263 1.00 63.78 123 GLU A C 1
ATOM 944 O O . GLU A 1 123 ? 7.073 -3.506 24.429 1.00 63.78 123 GLU A O 1
ATOM 949 N N . PHE A 1 124 ? 5.795 -2.681 22.782 1.00 65.69 124 PHE A N 1
ATOM 950 C CA . PHE A 1 124 ? 4.597 -2.577 23.613 1.00 65.69 124 PHE A CA 1
ATOM 951 C C . PHE A 1 124 ? 4.125 -3.943 24.132 1.00 65.69 124 PHE A C 1
ATOM 953 O O . PHE A 1 124 ? 3.943 -4.103 25.336 1.00 65.69 124 PHE A O 1
ATOM 960 N N . MET A 1 125 ? 3.966 -4.945 23.257 1.00 66.81 125 MET A N 1
ATOM 961 C CA . MET A 1 125 ? 3.511 -6.290 23.649 1.00 66.81 125 MET A CA 1
ATOM 962 C C . MET A 1 125 ? 4.515 -7.039 24.540 1.00 66.81 125 MET A C 1
ATOM 964 O O . MET A 1 125 ? 4.118 -7.910 25.311 1.00 66.81 125 MET A O 1
ATOM 968 N N . GLN A 1 126 ? 5.806 -6.722 24.440 1.00 72.94 126 GLN A N 1
ATOM 969 C CA . GLN A 1 126 ? 6.863 -7.240 25.317 1.00 72.94 126 GLN A CA 1
ATOM 970 C C . GLN A 1 126 ? 7.060 -6.382 26.576 1.00 72.94 126 GLN A C 1
ATOM 972 O O . GLN A 1 126 ? 7.768 -6.797 27.494 1.00 72.94 126 GLN A O 1
ATOM 977 N N . GLY A 1 127 ? 6.447 -5.200 26.620 1.00 72.00 127 GLY A N 1
ATOM 978 C CA . GLY A 1 127 ? 6.573 -4.227 27.692 1.00 72.00 127 GLY A CA 1
ATOM 979 C C . GLY A 1 127 ? 5.750 -4.581 28.928 1.00 72.00 127 GLY A C 1
ATOM 980 O O . GLY A 1 127 ? 4.777 -5.339 28.885 1.00 72.00 127 GLY A O 1
ATOM 981 N N . GLU A 1 128 ? 6.132 -3.986 30.058 1.00 74.75 128 GLU A N 1
ATOM 982 C CA . GLU A 1 128 ? 5.500 -4.235 31.359 1.00 74.75 128 GLU A CA 1
ATOM 983 C C . GLU A 1 128 ? 4.001 -3.900 31.354 1.00 74.75 128 GLU A C 1
ATOM 985 O O . GLU A 1 128 ? 3.211 -4.665 31.904 1.00 74.75 128 GLU A O 1
ATOM 990 N N . LEU A 1 129 ? 3.602 -2.845 30.632 1.00 70.00 129 LEU A N 1
ATOM 991 C CA . LEU A 1 129 ? 2.212 -2.384 30.520 1.00 70.00 129 LEU A CA 1
ATOM 992 C C . LEU A 1 129 ? 1.272 -3.421 29.884 1.00 70.00 129 LEU A C 1
ATOM 994 O O . LEU A 1 129 ? 0.114 -3.544 30.291 1.00 70.00 129 LEU A O 1
ATOM 998 N N . PHE A 1 130 ? 1.747 -4.174 28.886 1.00 72.50 130 PHE A N 1
ATOM 999 C CA . PHE A 1 130 ? 0.959 -5.239 28.261 1.00 72.50 130 PHE A CA 1
ATOM 1000 C C . PHE A 1 130 ? 0.915 -6.491 29.141 1.00 72.50 130 PHE A C 1
ATOM 1002 O O . PHE A 1 130 ? -0.120 -7.148 29.235 1.00 72.50 130 PHE A O 1
ATOM 1009 N N . ARG A 1 131 ? 2.018 -6.804 29.835 1.00 73.69 131 ARG A N 1
ATOM 1010 C CA . ARG A 1 131 ? 2.086 -7.928 30.781 1.00 73.69 131 ARG A CA 1
ATOM 1011 C C . ARG A 1 131 ? 1.169 -7.722 31.989 1.00 73.69 131 ARG A C 1
ATOM 1013 O O . ARG A 1 131 ? 0.612 -8.686 32.505 1.00 73.69 131 ARG A O 1
ATOM 1020 N N . GLU A 1 132 ? 1.037 -6.480 32.437 1.00 78.25 132 GLU A N 1
ATOM 1021 C CA . GLU A 1 132 ? 0.184 -6.089 33.556 1.00 78.25 132 GLU A CA 1
ATOM 1022 C C . GLU A 1 132 ? -1.300 -6.052 33.166 1.00 78.25 132 GLU A C 1
ATOM 1024 O O . GLU A 1 132 ? -2.157 -6.505 33.925 1.00 78.25 132 GLU A O 1
ATOM 1029 N N . ASN A 1 133 ? -1.612 -5.564 31.962 1.00 72.62 133 ASN A N 1
ATOM 1030 C CA . ASN A 1 133 ? -2.982 -5.471 31.474 1.00 72.62 133 ASN A CA 1
ATOM 1031 C C . ASN A 1 133 ? -3.042 -5.686 29.948 1.00 72.62 133 ASN A C 1
ATOM 1033 O O . ASN A 1 133 ? -2.980 -4.717 29.190 1.00 72.62 133 ASN A O 1
ATOM 1037 N N . PRO A 1 134 ? -3.211 -6.932 29.468 1.00 70.44 134 PRO A N 1
ATOM 1038 C CA . PRO A 1 134 ? -3.259 -7.226 28.032 1.00 70.44 134 PRO A CA 1
ATOM 1039 C C . PRO A 1 134 ? -4.605 -6.863 27.383 1.00 70.44 134 PRO A C 1
ATOM 1041 O O . PRO A 1 134 ? -4.715 -6.835 26.160 1.00 70.44 134 PRO A O 1
ATOM 1044 N N . LEU A 1 135 ? -5.640 -6.604 28.191 1.00 71.88 135 LEU A N 1
ATOM 1045 C CA . LEU A 1 135 ? -7.007 -6.334 27.733 1.00 71.88 135 LEU A CA 1
ATOM 1046 C C . LEU A 1 135 ? -7.236 -4.859 27.379 1.00 71.88 135 LEU A C 1
ATOM 1048 O O . LEU A 1 135 ? -8.146 -4.554 26.614 1.00 71.88 135 LEU A O 1
ATOM 1052 N N . GLY A 1 136 ? -6.415 -3.948 27.909 1.00 69.62 136 GLY A N 1
ATOM 1053 C CA . GLY A 1 136 ? -6.539 -2.513 27.649 1.00 69.62 136 GLY A CA 1
ATOM 1054 C C . GLY A 1 136 ? -7.199 -1.733 28.787 1.00 69.62 136 GLY A C 1
ATOM 1055 O O . GLY A 1 136 ? -7.533 -2.281 29.841 1.00 69.62 136 GLY A O 1
ATOM 1056 N N . THR A 1 137 ? -7.342 -0.426 28.574 1.00 74.75 137 THR A N 1
ATOM 1057 C CA . THR A 1 137 ? -8.007 0.479 29.522 1.00 74.75 137 THR A CA 1
ATOM 1058 C C . THR A 1 137 ? -9.522 0.382 29.404 1.00 74.75 137 THR A C 1
ATOM 1060 O O . THR A 1 137 ? -10.027 -0.044 28.365 1.00 74.75 137 THR A O 1
ATOM 1063 N N . ASP A 1 138 ? -10.238 0.728 30.467 1.00 73.69 138 ASP A N 1
ATOM 1064 C CA . ASP A 1 138 ? -11.690 0.847 30.400 1.00 73.69 138 ASP A CA 1
ATOM 1065 C C . ASP A 1 138 ? -12.067 2.047 29.534 1.00 73.69 138 ASP A C 1
ATOM 1067 O O . ASP A 1 138 ? -11.424 3.095 29.561 1.00 73.69 138 ASP A O 1
ATOM 1071 N N . PHE A 1 139 ? -13.090 1.851 28.711 1.00 76.50 139 PHE A N 1
ATOM 1072 C CA . PHE A 1 139 ? -13.580 2.851 27.781 1.00 76.50 139 PHE A CA 1
ATOM 1073 C C . PHE A 1 139 ? -14.945 3.335 28.256 1.00 76.50 139 PHE A C 1
ATOM 1075 O O . PHE A 1 139 ? -15.910 2.570 28.217 1.00 76.50 139 PHE A O 1
ATOM 1082 N N . ASP A 1 140 ? -15.016 4.595 28.681 1.00 79.06 140 ASP A N 1
ATOM 1083 C CA . ASP A 1 140 ? -16.271 5.292 28.949 1.00 79.06 140 ASP A CA 1
ATOM 1084 C C . ASP A 1 140 ? -16.585 6.251 27.778 1.00 79.06 140 ASP A C 1
ATOM 1086 O O . ASP A 1 140 ? -15.867 7.240 27.574 1.00 79.06 140 ASP A O 1
ATOM 1090 N N . PRO A 1 141 ? -17.630 5.968 26.977 1.00 67.19 141 PRO A N 1
ATOM 1091 C CA . PRO A 1 141 ? -18.027 6.820 25.860 1.00 67.19 141 PRO A CA 1
ATOM 1092 C C . PRO A 1 141 ? -18.445 8.237 26.280 1.00 67.19 141 PRO A C 1
ATOM 1094 O O . PRO A 1 141 ? -18.191 9.183 25.533 1.00 67.19 141 PRO A O 1
ATOM 1097 N N . GLU A 1 142 ? -19.070 8.395 27.450 1.00 78.44 142 GLU A N 1
ATOM 1098 C CA . GLU A 1 142 ? -19.576 9.686 27.937 1.00 78.44 142 GLU A CA 1
ATOM 1099 C C . GLU A 1 142 ? -18.417 10.575 28.409 1.00 78.44 142 GLU A C 1
ATOM 1101 O O . GLU A 1 142 ? -18.387 11.781 28.149 1.00 78.44 142 GLU A O 1
ATOM 1106 N N . GLU A 1 143 ? -17.400 9.973 29.034 1.00 81.25 143 GLU A N 1
ATOM 1107 C CA . GLU A 1 143 ? -16.165 10.676 29.391 1.00 81.25 143 GLU A CA 1
ATOM 1108 C C . GLU A 1 143 ? -15.411 11.153 28.139 1.00 81.25 143 GLU A C 1
ATOM 1110 O O . GLU A 1 143 ? -14.907 12.282 28.094 1.00 81.25 143 GLU A O 1
ATOM 1115 N N . LEU A 1 144 ? -15.343 10.309 27.103 1.00 76.56 144 LEU A N 1
ATOM 1116 C CA . LEU A 1 144 ? -14.687 10.661 25.848 1.00 76.56 144 LEU A CA 1
ATOM 1117 C C . LEU A 1 144 ? -15.427 11.789 25.111 1.00 76.56 144 LEU A C 1
ATOM 1119 O O . LEU A 1 144 ? -14.772 12.725 24.650 1.00 76.56 144 LEU A O 1
ATOM 1123 N N . ASP A 1 145 ? -16.762 11.751 25.038 1.00 70.94 145 ASP A N 1
ATOM 1124 C CA . ASP A 1 145 ? -17.566 12.839 24.455 1.00 70.94 145 ASP A CA 1
ATOM 1125 C C . ASP A 1 145 ? -17.347 14.158 25.210 1.00 70.94 145 ASP A C 1
ATOM 1127 O O . ASP A 1 145 ? -17.095 15.197 24.592 1.00 70.94 145 ASP A O 1
ATOM 1131 N N . GLY A 1 146 ? -17.326 14.118 26.547 1.00 82.88 146 GLY A N 1
ATOM 1132 C CA . GLY A 1 146 ? -17.002 15.282 27.373 1.00 82.88 146 GLY A CA 1
ATOM 1133 C C . GLY A 1 146 ? -15.624 15.873 27.051 1.00 82.88 146 GLY A C 1
ATOM 1134 O O . GLY A 1 146 ? -15.494 17.086 26.857 1.00 82.88 146 GLY A O 1
ATOM 1135 N N . LYS A 1 147 ? -14.598 15.023 26.916 1.00 84.12 147 LYS A N 1
ATOM 1136 C CA . LYS A 1 147 ? -13.235 15.448 26.557 1.00 84.12 147 LYS A CA 1
ATOM 1137 C C . LYS A 1 147 ? -13.168 16.056 25.155 1.00 84.12 147 LYS A C 1
ATOM 1139 O O . LYS A 1 147 ? -12.566 17.120 24.998 1.00 84.12 147 LYS A O 1
ATOM 1144 N N . ILE A 1 148 ? -13.834 15.449 24.172 1.00 77.69 148 ILE A N 1
ATOM 1145 C CA . ILE A 1 148 ? -13.925 15.972 22.800 1.00 77.69 148 ILE A CA 1
ATOM 1146 C C . ILE A 1 148 ? -14.582 17.357 22.800 1.00 77.69 148 ILE A C 1
ATOM 1148 O O . ILE A 1 148 ? -14.032 18.303 22.238 1.00 77.69 148 ILE A O 1
ATOM 1152 N N . ARG A 1 149 ? -15.719 17.519 23.487 1.00 79.50 149 ARG A N 1
ATOM 1153 C CA . ARG A 1 149 ? -16.440 18.804 23.565 1.00 79.50 149 ARG A CA 1
ATOM 1154 C C . ARG A 1 149 ? -15.664 19.892 24.296 1.00 79.50 149 ARG A C 1
ATOM 1156 O O . ARG A 1 149 ? -15.833 21.068 23.988 1.00 79.50 149 ARG A O 1
ATOM 1163 N N . SER A 1 150 ? -14.816 19.508 25.247 1.00 88.88 150 SER A N 1
ATOM 1164 C CA . SER A 1 150 ? -13.925 20.433 25.956 1.00 88.88 150 SER A CA 1
ATOM 1165 C C . SER A 1 150 ? -12.671 20.823 25.159 1.00 88.88 150 SER A C 1
ATOM 1167 O O . SER A 1 150 ? -11.905 21.669 25.616 1.00 88.88 150 SER A O 1
ATOM 1169 N N . GLY A 1 151 ? -12.472 20.247 23.965 1.00 85.94 151 GLY A N 1
ATOM 1170 C CA . GLY A 1 151 ? -11.371 20.589 23.064 1.00 85.94 151 GLY A CA 1
ATOM 1171 C C . GLY A 1 151 ? -10.044 19.912 23.405 1.00 85.94 151 GLY A C 1
ATOM 1172 O O . GLY A 1 151 ? -8.987 20.454 23.091 1.00 85.94 151 GLY A O 1
ATOM 1173 N N . VAL A 1 152 ? -10.071 18.749 24.064 1.00 86.81 152 VAL A N 1
ATOM 1174 C CA . VAL A 1 152 ? -8.854 17.957 24.285 1.00 86.81 152 VAL A CA 1
ATOM 1175 C C . VAL A 1 152 ? -8.296 17.494 22.939 1.00 86.81 152 VAL A C 1
ATOM 1177 O O . VAL A 1 152 ? -9.012 16.926 22.120 1.00 86.81 152 VAL A O 1
ATOM 1180 N N . GLU A 1 153 ? -6.998 17.712 22.737 1.00 78.81 153 GLU A N 1
ATOM 1181 C CA . GLU A 1 153 ? -6.285 17.318 21.525 1.00 78.81 153 GLU A CA 1
ATOM 1182 C C . GLU A 1 153 ? -6.419 15.818 21.221 1.00 78.81 153 GLU A C 1
ATOM 1184 O O . GLU A 1 153 ? -6.191 14.957 22.075 1.00 78.81 153 GLU A O 1
ATOM 1189 N N . ASP A 1 154 ? -6.673 15.502 19.953 1.00 67.44 154 ASP A N 1
ATOM 1190 C CA . ASP A 1 154 ? -6.831 14.139 19.431 1.00 67.44 154 ASP A CA 1
ATOM 1191 C C . ASP A 1 154 ? -5.644 13.222 19.776 1.00 67.44 154 ASP A C 1
ATOM 1193 O O . ASP A 1 154 ? -5.799 12.023 20.013 1.00 67.44 154 ASP A O 1
ATOM 1197 N N . SER A 1 155 ? -4.436 13.792 19.818 1.00 67.00 155 SER A N 1
ATOM 1198 C CA . SER A 1 155 ? -3.205 13.079 20.180 1.00 67.00 155 SER A CA 1
ATOM 1199 C C . SER A 1 155 ? -3.175 12.626 21.644 1.00 67.00 155 SER A C 1
ATOM 1201 O O . SER A 1 155 ? -2.492 11.657 21.972 1.00 67.00 155 SER A O 1
ATOM 1203 N N . VAL A 1 156 ? -3.919 13.303 22.521 1.00 80.06 156 VAL A N 1
ATOM 1204 C CA . VAL A 1 156 ? -4.088 12.944 23.932 1.00 80.06 156 VAL A CA 1
ATOM 1205 C C . VAL A 1 156 ? -5.197 11.905 24.074 1.00 80.06 156 VAL A C 1
ATOM 1207 O O . VAL A 1 156 ? -5.017 10.935 24.804 1.00 80.06 156 VAL A O 1
ATOM 1210 N N . LEU A 1 157 ? -6.295 12.046 23.323 1.00 76.19 157 LEU A N 1
ATOM 1211 C CA . LEU A 1 157 ? -7.419 11.097 23.327 1.00 76.19 157 LEU A CA 1
ATOM 1212 C C . LEU A 1 157 ? -7.033 9.698 22.830 1.00 76.19 157 LEU A C 1
ATOM 1214 O O . LEU A 1 157 ? -7.596 8.702 23.273 1.00 76.19 157 LEU A O 1
ATOM 1218 N N . LYS A 1 158 ? -6.061 9.617 21.915 1.00 74.69 158 LYS A N 1
ATOM 1219 C CA . LYS A 1 158 ? -5.571 8.357 21.330 1.00 74.69 158 LYS A CA 1
ATOM 1220 C C . LYS A 1 158 ? -4.522 7.647 22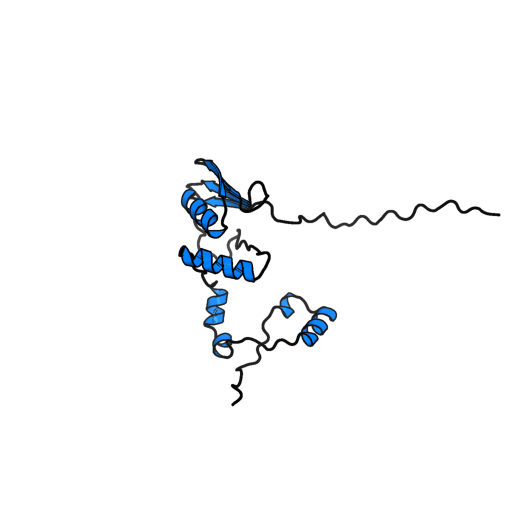.187 1.00 74.69 158 LYS A C 1
ATOM 1222 O O . LYS A 1 158 ? -4.109 6.541 21.840 1.00 74.69 158 LYS A O 1
ATOM 1227 N N . LYS A 1 159 ? -4.064 8.258 23.285 1.00 77.38 159 LYS A N 1
ATOM 1228 C CA . LYS A 1 159 ? -3.139 7.604 24.214 1.00 77.38 159 LYS A CA 1
ATOM 1229 C C . LYS A 1 159 ? -3.906 6.692 25.158 1.00 77.38 159 LYS A C 1
ATOM 1231 O O . LYS A 1 159 ? -4.917 7.076 25.737 1.00 77.38 159 LYS A O 1
ATOM 1236 N N . ARG A 1 160 ? -3.379 5.484 25.344 1.00 71.56 160 ARG A N 1
ATOM 1237 C CA . ARG A 1 160 ? -3.880 4.544 26.344 1.00 71.56 160 ARG A CA 1
ATOM 1238 C C . ARG A 1 160 ? -3.745 5.156 27.742 1.00 71.56 160 ARG A C 1
ATOM 1240 O O . ARG A 1 160 ? -2.678 5.648 28.100 1.00 71.56 160 ARG A O 1
ATOM 1247 N N . VAL A 1 161 ? -4.822 5.107 28.521 1.00 77.12 161 VAL A N 1
ATOM 1248 C CA . VAL A 1 161 ? -4.815 5.474 29.943 1.00 77.12 161 VAL A CA 1
ATOM 1249 C C . VAL A 1 161 ? -4.449 4.235 30.752 1.00 77.12 161 VAL A C 1
ATOM 1251 O O . VAL A 1 161 ? -5.152 3.230 30.689 1.00 77.12 161 VAL A O 1
ATOM 1254 N N . GLU A 1 162 ? -3.352 4.279 31.497 1.00 75.12 162 GLU A N 1
ATOM 1255 C CA . GLU A 1 162 ? -2.912 3.132 32.291 1.00 75.12 162 GLU A CA 1
ATOM 1256 C C . GLU A 1 162 ? -3.733 3.024 33.582 1.00 75.12 162 GLU A C 1
ATOM 1258 O O . GLU A 1 162 ? -3.730 3.933 34.409 1.00 75.12 162 GLU A O 1
ATOM 1263 N N . ILE A 1 163 ? -4.454 1.909 33.735 1.00 76.12 163 ILE A N 1
ATOM 1264 C CA . ILE A 1 163 ? -5.346 1.635 34.880 1.00 76.12 163 ILE A CA 1
ATOM 1265 C C . ILE A 1 163 ? -4.817 0.520 35.798 1.00 76.12 163 ILE A C 1
ATOM 1267 O O . ILE A 1 163 ? -5.526 0.062 36.690 1.00 76.12 163 ILE A O 1
ATOM 1271 N N . GLY A 1 164 ? -3.573 0.076 35.587 1.00 74.56 164 GLY A N 1
ATOM 1272 C CA . GLY A 1 164 ? -2.963 -1.024 36.339 1.00 74.56 164 GLY A CA 1
ATOM 1273 C C . GLY A 1 164 ? -3.533 -2.408 35.982 1.00 74.56 164 GLY A C 1
ATOM 1274 O O . GLY A 1 164 ? -4.174 -2.564 34.930 1.00 74.56 164 GLY A O 1
ATOM 1275 N N . PRO A 1 165 ? -3.302 -3.431 36.832 1.00 72.62 165 PRO A N 1
ATOM 1276 C CA . PRO A 1 165 ? -3.722 -4.801 36.577 1.00 72.62 165 PRO A CA 1
ATOM 1277 C C . PRO A 1 165 ? -5.238 -4.919 36.695 1.00 72.62 165 PRO A C 1
ATOM 1279 O O . PRO A 1 165 ? -5.836 -4.476 37.679 1.00 72.62 165 PRO A O 1
ATOM 1282 N N . ARG A 1 166 ? -5.873 -5.595 35.734 1.00 65.44 166 ARG A N 1
ATOM 1283 C CA . ARG A 1 166 ? -7.275 -5.985 35.901 1.00 65.44 166 ARG A CA 1
ATOM 1284 C C . ARG A 1 166 ? -7.339 -7.070 36.967 1.00 65.44 166 ARG A C 1
ATOM 1286 O O . ARG A 1 166 ? -6.898 -8.195 36.743 1.00 65.44 166 ARG A O 1
ATOM 1293 N N . VAL A 1 167 ? -7.873 -6.725 38.133 1.00 61.44 167 VAL A N 1
ATOM 1294 C CA . VAL A 1 167 ? -8.189 -7.707 39.170 1.00 61.44 167 VAL A CA 1
ATOM 1295 C C . VAL A 1 167 ? -9.232 -8.648 38.574 1.00 61.44 167 VAL A C 1
ATOM 1297 O O . VAL A 1 167 ? -10.310 -8.200 38.182 1.00 61.44 167 VAL A O 1
ATOM 1300 N N . SER A 1 168 ? -8.917 -9.938 38.454 1.00 49.28 168 SER A N 1
ATOM 1301 C CA . SER A 1 168 ? -9.934 -10.937 38.138 1.00 49.28 168 SER A CA 1
ATOM 1302 C C . SER A 1 168 ? -10.976 -10.878 39.249 1.00 49.28 168 SER A C 1
ATOM 1304 O O . SER A 1 168 ? -10.658 -11.202 40.397 1.00 49.28 168 SER A O 1
ATOM 1306 N N . SER A 1 169 ? -12.192 -10.425 38.945 1.00 39.81 169 SER A N 1
ATOM 1307 C CA . SER A 1 169 ? -13.305 -10.651 39.864 1.00 39.81 169 SER A CA 1
ATOM 1308 C C . SER A 1 169 ? -13.423 -12.164 40.113 1.00 39.81 169 SER A C 1
ATOM 1310 O O . SER A 1 169 ? -13.248 -12.925 39.156 1.00 39.81 169 SER A O 1
ATOM 1312 N N . PRO A 1 170 ? -13.623 -12.595 41.372 1.00 43.66 170 PRO A N 1
ATOM 1313 C CA . PRO A 1 170 ? -13.778 -14.006 41.723 1.00 43.66 170 PRO A CA 1
ATOM 1314 C C . PRO A 1 170 ? -14.993 -14.655 41.053 1.00 43.66 170 PRO A C 1
ATOM 1316 O O . PRO A 1 170 ? -15.956 -13.924 40.721 1.00 43.66 170 PRO A O 1
#

Foldseek 3Di:
DDDDDDDPDDDDDDPPDDDDDPDQQADEEEDQDQVVVVVCCCQLLVWDWPDDDPAKTFTPDDDHPGHYMYGHDNPDDPDPPDPPDDDDPDDDDDDPDPVVVVVSQVSCVVVVNHDDQPVVSVCVCVDPQCVFPVPFDDDDPVVLVVCVVVPPDPVVSPDTDRPTHDDPDD

pLDDT: mean 80.26, std 15.94, range [39.81, 98.69]

Secondary structure (DSSP, 8-state):
-PPP------------SPPPPSS---EEEEES-HHHHHHHHHHHHT-EEEEE-SSEEEEESSSSS-SEEEEE-TTPPPP-S-TT-SS--------SSHHHHHHHHHHHHHTT-PPPPPHHHHHHHHSHHHHH-TT-----HHHHHHHHHTT--HHHHTSPPP--------

=== Feature glossary ===
Key to the feature types in this record:

Secondary structure (8-state, DSSP). Secondary structure is the local, repeating backbone conformation. DSSP classifies it into eight states by reading the hydrogen-bond network: three helix types (H, G, I), two β types (E, B), two non-regular types (T, S), and unstructured coil (-).

Backbone torsions (φ/ψ). Backbone dihedral angles. Every residue except chain termini has a φ (preceding-C → N → Cα → C) and a ψ (N → Cα → C → next-N). They are reported in degrees following the IUPAC sign convention. Secondary structure is essentially a statement about which (φ, ψ) basin each residue occupies.

Predicted aligned error. Predicted Aligned Error (PAE) is an AlphaFold confidence matrix: entry (i, j) is the expected error in the position of residue j, in ångströms, when the prediction is superimposed on the true structure at residue i. Low PAE within a block of residues means that block is internally rigid and well-predicted; high PAE between two blocks means their relative placement is uncertain even if each block individually is confident.

B-factor. B-factor (Debye–Waller factor) reflects atomic displacement in the crystal lattice. It is an experimental observable (units Å²), not a prediction; low values mean the atom is pinned down, high values mean it moves or is heterogeneous across the crystal.

Secondary structure (3-state, P-SEA). Three-state secondary structure (P-SEA) collapses the eight DSSP classes into helix (a), strand (b), and coil (c). P-SEA assigns these from Cα geometry alone — distances and angles — without requiring backbone oxygens, so it works on any Cα trace.

Sequence. Primary structure: the covalent order of the twenty standard amino acids along the backbone. Two proteins with the same sequence will (almost always) fold to the same structure; two with 30% identity often share a fold but not the details.

pLDDT. pLDDT is the predicted lDDT-Cα score: AlphaFold's confidence that the local environment of each residue (all inter-atomic distances within 15 Å) is correctly placed. It is a per-residue number between 0 and 100, with higher meaning more reliable.

InterPro / GO / CATH / organism. Functional annotations link the protein to curated databases. InterPro entries identify conserved domains and families by matching the sequence against member-database signatures (Pfam, PROSITE, CDD, …). Gene Ontology (GO) terms describe molecular function, biological process, and cellular component in a controlled vocabulary. CATH places the structure in a hierarchical fold classification (Class/Architecture/Topology/Homologous-superfamily). The organism is the source species.

Contact-map, Ramachandran, and PAE plots. Three diagnostic plots accompany the record. The Cα contact map visualizes the tertiary structure as a 2D adjacency matrix (8 Å cutoff, sequence-local contacts suppressed). The Ramachandran plot shows the distribution of backbone (φ, ψ) torsions, with points in the α and β basins reflecting secondary structure content. The PAE plot shows AlphaFold's inter-residue confidence as a color matrix.

mmCIF coordinates. The mmCIF table is the protein's shape written out atom by atom. For each backbone N, Cα, C, and carbonyl O, it records an (x, y, z) coordinate triple in Å plus the residue type, chain letter, and residue number.

Radius of gyration, Cα contacts, bounding box. Three whole-structure scalars: the radius of gyration (RMS distance of Cα from centroid, in Å), the count of Cα–Cα contacts (pairs closer than 8 Å and separated by more than four residues in sequence — i.e. tertiary, not local, contacts), and the bounding-box dimensions. Together they distinguish compact globular folds from extended fibres or disordered chains.

Foldseek 3Di. The Foldseek 3Di string encodes local tertiary geometry as a 20-letter alphabet — one character per residue — derived from the relative positions of nearby Cα atoms. Unlike the amino-acid sequence, 3Di is a direct function of the 3D structure, so two proteins with the same fold have similar 3Di strings even at low sequence identity.

Rendered structure images. Six rendered views show the 3D structure from the faces of a cube — i.e. along ±x, ±y, ±z. Rendering representation is drawn randomly per protein from cartoon (secondary-structure ribbons), sticks (backbone bonds), or molecular surface; coloring is either N→C rainbow (blue at the N-terminus through red at the C-terminus) or one color per chain.

Nearest PDB structures. The Foldseek neighbor list gives the closest experimentally determined structures in the PDB, ranked by structural alignment. TM-score near 1 means near-identical fold; near 0.3 means only rough topology match. This is how one finds what a novel AlphaFold prediction most resembles in the solved-structure universe.

Solvent-accessible surface area. SASA measures how much of the protein is reachable by solvent. It is computed by rolling a water-sized probe over the atomic surface and summing the exposed area (Å²). Per-residue SASA distinguishes core (buried, low SASA) from surface (exposed, high SASA) residues; total SASA is a whole-molecule size measure.